Protein AF-A0A925NX83-F1 (afdb_monomer)

Solvent-accessible surface area (backbone atoms only — not comparable to full-atom values): 4357 Å² total; per-residue (Å²): 114,69,75,59,53,51,50,65,77,43,61,92,68,78,47,64,64,62,55,25,51,78,68,75,45,46,51,35,42,74,69,65,33,86,82,72,84,53,76,53,51,67,80,55,70,82,52,74,71,69,55,64,74,55,48,76,71,33,85,87,61,76,71,48,74,93,103

Mean predicted aligned error: 5.61 Å

Nearest PDB structures (foldseek):
  3ckc-assembly1_A  TM=8.403E-01  e=1.122E-01  Bacteroides thetaiotaomicron VPI-5482
  3ck9-assembly1_A  TM=8.420E-01  e=1.288E-01  uncla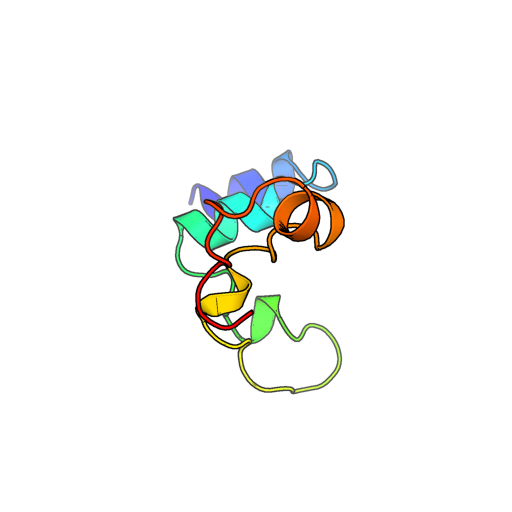ssified
  3ck7-assembly2_B  TM=8.052E-01  e=3.150E-01  Bacteroides thetaiotaomicron VPI-5482
  7kv1-assembly2_B  TM=7.574E-01  e=7.192E-01  Bacteroides uniformis ATCC 8492

Structure (mmCIF, N/CA/C/O backbone):
data_AF-A0A925NX83-F1
#
_entry.id   AF-A0A925NX83-F1
#
loop_
_atom_site.group_PDB
_atom_site.id
_atom_site.type_symbol
_atom_site.label_atom_id
_atom_site.label_alt_id
_atom_site.label_comp_id
_atom_site.label_asym_id
_atom_site.label_entity_id
_atom_site.label_seq_id
_atom_site.pdbx_PDB_ins_code
_atom_site.Cartn_x
_atom_site.Cartn_y
_atom_site.Cartn_z
_atom_site.occupancy
_atom_site.B_iso_or_equiv
_atom_site.auth_seq_id
_atom_site.auth_comp_id
_atom_site.auth_asym_id
_atom_site.auth_atom_id
_atom_site.pdbx_PDB_model_num
ATOM 1 N N . MET A 1 1 ? 5.851 -4.943 -23.261 1.00 73.62 1 MET A N 1
ATOM 2 C CA . MET A 1 1 ? 5.843 -3.576 -23.818 1.00 73.62 1 MET A CA 1
ATOM 3 C C . MET A 1 1 ? 5.231 -2.583 -22.834 1.00 73.62 1 MET A C 1
ATOM 5 O O . MET A 1 1 ? 5.987 -1.810 -22.275 1.00 73.62 1 MET A O 1
ATOM 9 N N . ILE A 1 2 ? 3.946 -2.681 -22.469 1.00 92.31 2 ILE A N 1
ATOM 10 C CA . ILE A 1 2 ? 3.269 -1.634 -21.669 1.00 92.31 2 ILE A CA 1
ATOM 11 C C . ILE A 1 2 ? 3.830 -1.367 -20.256 1.00 92.31 2 ILE A C 1
ATOM 13 O O . ILE A 1 2 ? 3.973 -0.217 -19.853 1.00 92.31 2 ILE A O 1
ATOM 17 N N . LEU A 1 3 ? 4.195 -2.407 -19.496 1.00 91.50 3 LEU A N 1
ATOM 18 C CA . LEU A 1 3 ? 4.679 -2.241 -18.115 1.00 91.50 3 LEU A CA 1
ATOM 19 C C . LEU A 1 3 ? 6.023 -1.496 -18.030 1.00 91.50 3 LEU A C 1
ATOM 21 O O . LEU A 1 3 ? 6.323 -0.888 -17.004 1.00 91.50 3 LEU A O 1
ATOM 25 N N . ARG A 1 4 ? 6.847 -1.589 -19.079 1.00 93.38 4 ARG A N 1
ATOM 26 C CA . ARG A 1 4 ? 8.153 -0.925 -19.140 1.00 93.38 4 ARG A CA 1
ATOM 27 C C . ARG A 1 4 ? 7.990 0.547 -19.507 1.00 93.38 4 ARG A C 1
ATOM 29 O O . ARG A 1 4 ? 8.569 1.374 -18.821 1.00 93.38 4 ARG A O 1
ATOM 36 N N . GLU A 1 5 ? 7.144 0.866 -20.482 1.00 95.88 5 GLU A N 1
ATOM 37 C CA . GLU A 1 5 ? 6.841 2.261 -20.838 1.00 95.88 5 GLU A CA 1
ATOM 38 C C . GLU A 1 5 ? 6.269 3.029 -19.644 1.00 95.88 5 GLU A C 1
ATOM 40 O O . GLU A 1 5 ? 6.772 4.083 -19.276 1.00 95.88 5 GLU A O 1
ATOM 45 N N . ARG A 1 6 ? 5.304 2.434 -18.932 1.00 95.81 6 ARG A N 1
ATOM 46 C CA . ARG A 1 6 ? 4.721 3.046 -17.728 1.00 95.81 6 ARG A CA 1
ATOM 47 C C . ARG A 1 6 ? 5.713 3.224 -16.582 1.00 95.81 6 ARG A C 1
ATOM 49 O O . ARG A 1 6 ? 5.502 4.096 -15.747 1.00 95.81 6 ARG A O 1
ATOM 56 N N . LEU A 1 7 ? 6.755 2.389 -16.509 1.00 92.19 7 LEU A N 1
ATOM 57 C CA . LEU A 1 7 ? 7.817 2.583 -15.525 1.00 92.19 7 LEU A CA 1
ATOM 58 C C . LEU A 1 7 ? 8.566 3.880 -15.810 1.00 92.19 7 LEU A C 1
ATOM 60 O O . LEU A 1 7 ? 8.789 4.615 -14.865 1.00 92.19 7 LEU A O 1
ATOM 64 N N . PHE A 1 8 ? 8.939 4.137 -17.064 1.00 94.31 8 PHE A N 1
ATOM 65 C CA . PHE A 1 8 ? 9.669 5.348 -17.430 1.00 94.31 8 PHE A CA 1
ATOM 66 C C . PHE A 1 8 ? 8.780 6.587 -17.330 1.00 94.31 8 PHE A C 1
ATOM 68 O O . PHE A 1 8 ? 9.132 7.508 -16.598 1.00 94.31 8 PHE A O 1
ATOM 75 N N . GLU A 1 9 ? 7.612 6.555 -17.974 1.00 97.12 9 GLU A N 1
ATOM 76 C CA . GLU A 1 9 ? 6.702 7.701 -18.083 1.00 97.12 9 GLU A CA 1
ATOM 77 C C . GLU A 1 9 ? 6.197 8.194 -16.719 1.00 97.12 9 GLU A C 1
ATOM 79 O O . GLU A 1 9 ? 6.148 9.389 -16.474 1.00 97.12 9 GLU A O 1
ATOM 84 N N . LEU A 1 10 ? 5.854 7.276 -15.806 1.00 96.31 10 LEU A N 1
ATOM 85 C CA . LEU A 1 10 ? 5.180 7.597 -14.536 1.00 96.31 10 LEU A CA 1
ATOM 86 C C . LEU A 1 10 ? 6.116 7.417 -13.332 1.00 96.31 10 LEU A C 1
ATOM 88 O O . LEU A 1 10 ? 5.688 7.041 -12.228 1.00 96.31 10 LEU A O 1
ATOM 92 N N . THR A 1 11 ? 7.420 7.616 -13.549 1.00 94.12 11 THR A N 1
ATOM 93 C CA . THR A 1 11 ? 8.421 7.548 -12.479 1.00 94.12 11 THR A CA 1
ATOM 94 C C . THR A 1 11 ? 8.113 8.614 -11.428 1.00 94.12 11 THR A C 1
ATOM 96 O O . THR A 1 11 ? 7.940 9.781 -11.746 1.00 94.12 11 THR A O 1
ATOM 99 N N . GLY A 1 12 ? 8.058 8.222 -10.153 1.00 93.44 12 GLY A N 1
ATOM 100 C CA . GLY A 1 12 ? 7.769 9.147 -9.048 1.00 93.44 12 GLY A CA 1
ATOM 101 C C . GLY A 1 12 ? 6.279 9.402 -8.785 1.00 93.44 12 GLY A C 1
ATOM 102 O O . GLY A 1 12 ? 5.939 9.944 -7.742 1.00 93.44 12 GLY A O 1
ATOM 103 N N . GLU A 1 13 ? 5.372 8.914 -9.633 1.00 96.75 13 GLU A N 1
ATOM 104 C CA . GLU A 1 13 ? 3.924 9.172 -9.511 1.00 96.75 13 GLU A CA 1
ATOM 105 C C . GLU A 1 13 ? 3.139 8.066 -8.780 1.00 96.75 13 GLU A C 1
ATOM 107 O O . GLU A 1 13 ? 1.928 7.895 -8.951 1.00 96.75 13 GLU A O 1
ATOM 112 N N . ALA A 1 14 ? 3.830 7.240 -7.994 1.00 94.19 14 ALA A N 1
ATOM 113 C CA . ALA A 1 14 ? 3.232 6.154 -7.209 1.00 94.19 14 ALA A CA 1
ATOM 114 C C . ALA A 1 14 ? 2.410 5.110 -8.013 1.00 94.19 14 ALA A C 1
ATOM 116 O O . ALA A 1 14 ? 1.632 4.344 -7.441 1.00 94.19 14 ALA A O 1
ATOM 117 N N . LYS A 1 15 ? 2.608 4.991 -9.334 1.00 95.19 15 LYS A N 1
ATOM 118 C CA . LYS A 1 15 ? 1.897 3.997 -10.173 1.00 95.19 15 LYS A CA 1
ATOM 119 C C . LYS A 1 15 ? 2.505 2.600 -10.134 1.00 95.19 15 LYS A C 1
ATOM 121 O O . LYS A 1 15 ? 1.825 1.606 -10.399 1.00 95.19 15 LYS A O 1
ATOM 126 N N . ARG A 1 16 ? 3.775 2.505 -9.737 1.00 92.06 16 ARG A N 1
ATOM 127 C CA . ARG A 1 16 ? 4.562 1.275 -9.850 1.00 92.06 16 ARG A CA 1
ATOM 128 C C . ARG A 1 16 ? 3.956 0.087 -9.102 1.00 92.06 16 ARG A C 1
ATOM 130 O O . ARG A 1 16 ? 3.909 -1.003 -9.666 1.00 92.06 16 ARG A O 1
ATOM 137 N N . ARG A 1 17 ? 3.468 0.281 -7.869 1.00 91.25 17 ARG A N 1
ATOM 138 C CA . ARG A 1 17 ? 2.868 -0.802 -7.064 1.00 91.25 17 ARG A CA 1
ATOM 139 C C . ARG A 1 17 ? 1.662 -1.416 -7.770 1.00 91.25 17 ARG A C 1
ATOM 141 O O . ARG A 1 17 ? 1.613 -2.628 -7.949 1.00 91.25 17 ARG A O 1
ATOM 148 N N . GLN A 1 18 ? 0.713 -0.583 -8.187 1.00 93.81 18 GLN A N 1
ATOM 149 C CA . GLN A 1 18 ? -0.524 -1.052 -8.811 1.00 93.81 18 GLN A CA 1
ATOM 150 C C . GLN A 1 18 ? -0.243 -1.780 -10.129 1.00 93.81 18 GLN A C 1
ATOM 152 O O . GLN A 1 18 ? -0.802 -2.845 -10.381 1.00 93.81 18 GLN A O 1
ATOM 157 N N . ASP A 1 19 ? 0.666 -1.244 -10.944 1.00 94.81 19 ASP A N 1
ATOM 158 C CA . ASP A 1 19 ? 1.031 -1.860 -12.218 1.00 94.81 19 ASP A CA 1
ATOM 159 C C . ASP A 1 19 ? 1.706 -3.219 -12.015 1.00 94.81 19 ASP A C 1
ATOM 161 O O . ASP A 1 19 ? 1.379 -4.178 -12.713 1.00 94.81 19 ASP A O 1
ATOM 165 N N . LEU A 1 20 ? 2.589 -3.339 -11.022 1.00 92.88 20 LEU A N 1
ATOM 166 C CA . LEU A 1 20 ? 3.204 -4.614 -10.666 1.00 92.88 20 LEU A CA 1
ATOM 167 C C . LEU A 1 20 ? 2.189 -5.641 -10.150 1.00 92.88 20 LEU A C 1
ATOM 169 O O . LEU A 1 20 ? 2.311 -6.812 -10.503 1.00 92.88 20 LEU A O 1
ATOM 173 N N . ILE A 1 21 ? 1.195 -5.227 -9.355 1.00 92.31 21 ILE A N 1
ATOM 174 C CA . ILE A 1 21 ? 0.139 -6.122 -8.852 1.00 92.31 21 ILE A CA 1
ATOM 175 C C . ILE A 1 21 ? -0.694 -6.662 -10.019 1.00 92.31 21 ILE A C 1
ATOM 177 O O . ILE A 1 21 ? -0.835 -7.875 -10.147 1.00 92.31 21 ILE A O 1
ATOM 181 N N . ARG A 1 22 ? -1.165 -5.789 -10.923 1.00 93.50 22 ARG A N 1
ATOM 182 C CA . ARG A 1 22 ? -1.972 -6.197 -12.093 1.00 93.50 22 ARG A CA 1
ATOM 183 C C . ARG A 1 22 ? -1.234 -7.155 -13.028 1.00 93.50 22 ARG A C 1
ATOM 185 O O . ARG A 1 22 ? -1.861 -7.986 -13.668 1.00 93.50 22 ARG A O 1
ATOM 192 N N . HIS A 1 23 ? 0.091 -7.047 -13.099 1.00 92.31 23 HIS A N 1
ATOM 193 C CA . HIS A 1 23 ? 0.922 -7.925 -13.924 1.00 92.31 23 HIS A CA 1
ATOM 194 C C . HIS A 1 23 ? 1.490 -9.129 -13.153 1.00 92.31 23 HIS A C 1
ATOM 196 O O . HIS A 1 23 ? 2.355 -9.820 -13.690 1.00 92.31 23 HIS A O 1
ATOM 202 N N . GLY A 1 24 ? 1.074 -9.363 -11.901 1.00 89.94 24 GLY A N 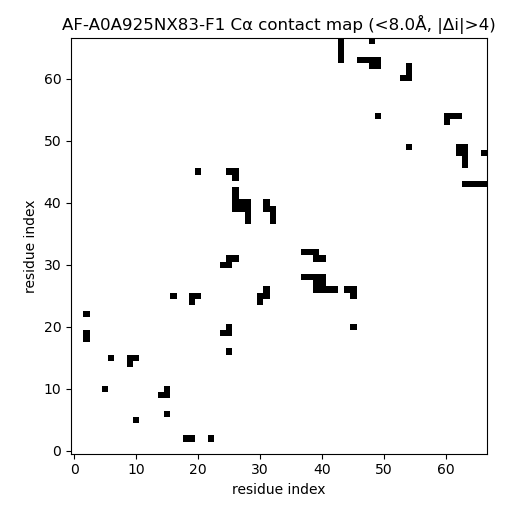1
ATOM 203 C CA . GLY A 1 24 ? 1.542 -10.494 -11.091 1.00 89.94 24 GLY A CA 1
ATOM 204 C C . GLY A 1 24 ? 3.039 -10.456 -10.761 1.00 89.94 24 GLY A C 1
ATOM 205 O O . GLY A 1 24 ? 3.653 -11.493 -10.544 1.00 89.94 24 GLY A O 1
ATOM 206 N N . LYS A 1 25 ? 3.658 -9.270 -10.765 1.00 88.56 25 LYS A N 1
ATOM 207 C CA . LYS A 1 25 ? 5.105 -9.077 -10.556 1.00 88.56 25 LYS A CA 1
ATOM 208 C C . LYS A 1 25 ? 5.453 -8.406 -9.229 1.00 88.56 25 LYS A C 1
ATOM 210 O O . LYS A 1 25 ? 6.628 -8.174 -8.980 1.00 88.56 25 LYS A O 1
ATOM 215 N N . TYR A 1 26 ? 4.468 -8.063 -8.398 1.00 87.88 26 TYR A N 1
ATOM 216 C CA . TYR A 1 26 ? 4.686 -7.283 -7.174 1.00 87.88 26 TYR A CA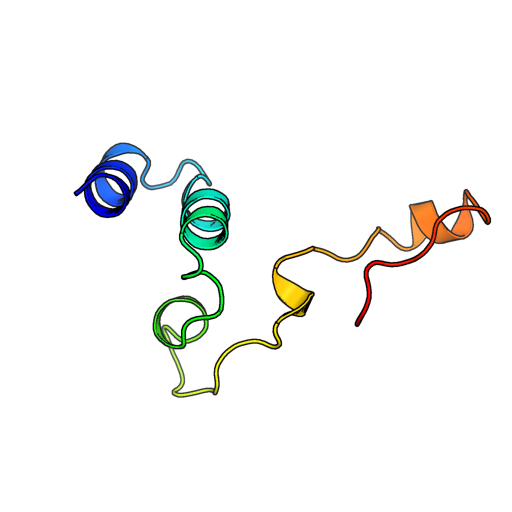 1
ATOM 217 C C . TYR A 1 26 ? 5.504 -8.022 -6.106 1.00 87.88 26 TYR A C 1
ATOM 219 O O . TYR A 1 26 ? 6.425 -7.437 -5.541 1.00 87.88 26 TYR A O 1
ATOM 227 N N . ASN A 1 27 ? 5.238 -9.312 -5.895 1.00 84.19 27 ASN A N 1
ATOM 228 C CA . ASN A 1 27 ? 5.939 -10.123 -4.893 1.00 84.19 27 ASN A CA 1
ATOM 229 C C . ASN A 1 27 ? 7.246 -10.744 -5.410 1.00 84.19 27 ASN A C 1
ATOM 231 O O . ASN A 1 27 ? 7.860 -11.545 -4.711 1.00 84.19 27 ASN A O 1
ATOM 235 N N . ASN A 1 28 ? 7.678 -10.408 -6.628 1.00 79.50 28 ASN A N 1
ATOM 236 C CA . ASN A 1 28 ? 8.894 -10.980 -7.190 1.00 79.50 28 ASN A CA 1
ATOM 237 C C . ASN A 1 28 ? 10.122 -10.521 -6.403 1.00 79.50 28 ASN A C 1
ATOM 239 O O . ASN A 1 28 ? 10.201 -9.386 -5.940 1.00 79.50 28 AS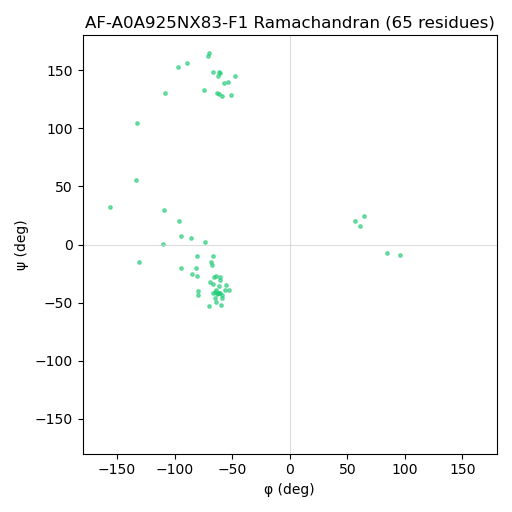N A O 1
ATOM 243 N N . GLN A 1 29 ? 11.134 -11.384 -6.342 1.00 64.88 29 GLN A N 1
ATOM 244 C CA . GLN A 1 29 ? 12.359 -11.120 -5.590 1.00 64.88 29 GLN A CA 1
ATOM 245 C C . GLN A 1 29 ? 13.005 -9.770 -5.953 1.00 64.88 29 GLN A C 1
ATOM 247 O O . GLN A 1 29 ? 13.441 -9.042 -5.073 1.00 64.88 29 GLN A O 1
ATOM 252 N N . TRP A 1 30 ? 13.001 -9.382 -7.232 1.00 66.19 30 TRP A N 1
ATOM 253 C CA . TRP A 1 30 ? 13.571 -8.105 -7.683 1.00 66.19 30 TRP A CA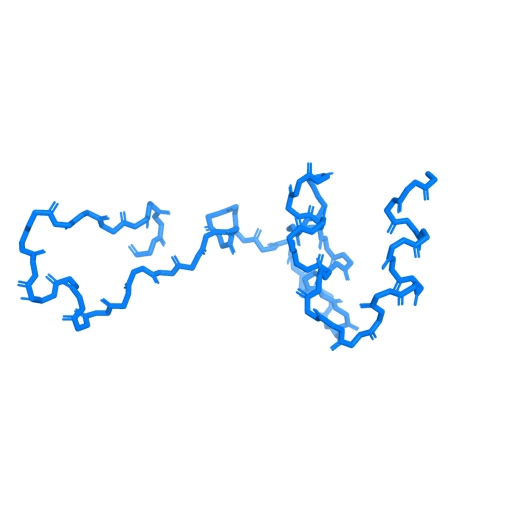 1
ATOM 254 C C . TRP A 1 30 ? 12.808 -6.868 -7.179 1.00 66.19 30 TRP A C 1
ATOM 256 O O . TRP A 1 30 ? 13.404 -5.824 -6.930 1.00 66.19 30 TRP A O 1
ATOM 266 N N . THR A 1 31 ? 11.482 -6.956 -7.045 1.00 64.00 31 THR A N 1
ATOM 267 C CA . THR A 1 31 ? 10.634 -5.833 -6.612 1.00 64.00 31 THR A CA 1
ATOM 268 C C . THR A 1 31 ? 10.556 -5.716 -5.097 1.00 64.00 31 THR A C 1
ATOM 270 O O . THR A 1 31 ? 10.347 -4.616 -4.594 1.00 64.00 31 THR A O 1
ATOM 273 N N . THR A 1 32 ? 10.756 -6.819 -4.373 1.00 59.16 32 THR A N 1
ATOM 274 C CA . THR A 1 32 ? 10.747 -6.845 -2.905 1.00 59.16 32 THR A CA 1
ATOM 275 C C . THR A 1 32 ? 12.145 -6.704 -2.295 1.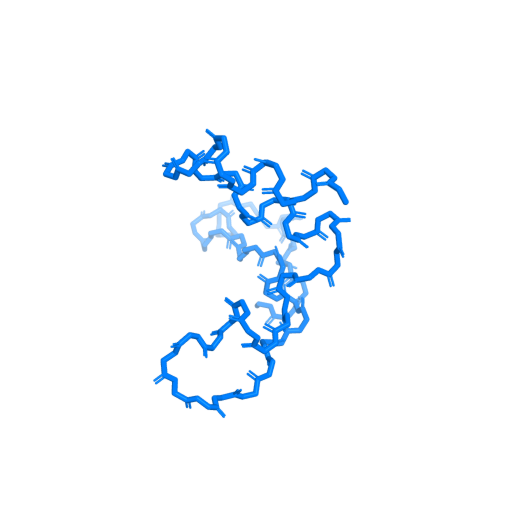00 59.16 32 THR A C 1
ATOM 277 O O . THR A 1 32 ? 12.242 -6.313 -1.136 1.00 59.16 32 THR A O 1
ATOM 280 N N . ASN A 1 33 ? 13.224 -6.983 -3.047 1.00 63.00 33 ASN A N 1
ATOM 281 C CA . ASN A 1 33 ? 14.583 -7.128 -2.501 1.00 63.00 33 ASN A CA 1
ATOM 282 C C . ASN A 1 33 ? 15.669 -6.377 -3.273 1.00 63.00 33 ASN A C 1
ATOM 284 O O . ASN A 1 33 ? 16.693 -6.955 -3.628 1.00 63.00 33 ASN A O 1
ATOM 288 N N . MET A 1 34 ? 15.506 -5.068 -3.460 1.00 53.41 34 MET A N 1
ATOM 289 C CA . MET A 1 34 ? 16.540 -4.262 -4.123 1.00 53.41 34 MET A CA 1
ATOM 290 C C . MET A 1 34 ? 17.859 -4.128 -3.336 1.00 53.41 34 MET A C 1
ATOM 292 O O . MET A 1 34 ? 18.823 -3.639 -3.909 1.00 53.41 34 MET A O 1
ATOM 296 N N . LEU A 1 35 ? 17.942 -4.553 -2.065 1.00 52.97 35 LEU A N 1
ATOM 297 C CA . LEU A 1 35 ? 19.121 -4.260 -1.234 1.00 52.97 35 LEU A CA 1
ATOM 298 C C . LEU A 1 35 ? 19.771 -5.421 -0.466 1.00 52.97 35 LEU A C 1
ATOM 300 O O . LEU A 1 35 ? 20.889 -5.210 -0.031 1.00 52.97 35 LEU A O 1
ATOM 304 N N . ASN A 1 36 ? 19.171 -6.611 -0.270 1.00 56.16 36 ASN A N 1
ATOM 305 C CA . ASN A 1 36 ? 19.750 -7.592 0.685 1.00 56.16 36 ASN A CA 1
ATOM 306 C C . ASN A 1 36 ? 19.394 -9.086 0.474 1.00 56.16 36 ASN A C 1
ATOM 308 O O . ASN A 1 36 ? 19.263 -9.823 1.447 1.00 56.16 36 ASN A O 1
ATOM 312 N N . GLY A 1 37 ? 19.194 -9.567 -0.760 1.00 54.59 37 GLY A N 1
ATOM 313 C CA . GLY A 1 37 ? 19.127 -11.022 -1.031 1.00 54.59 37 GLY A CA 1
ATOM 314 C C . GLY A 1 37 ? 18.009 -11.811 -0.324 1.00 54.59 37 GLY A C 1
ATOM 315 O O . GLY A 1 37 ? 18.065 -13.036 -0.263 1.00 54.59 37 GLY A O 1
ATOM 316 N N . LYS A 1 38 ? 16.991 -11.137 0.221 1.00 60.03 38 LYS A N 1
ATOM 317 C CA . LYS A 1 38 ? 15.883 -11.790 0.928 1.00 60.03 38 LYS A CA 1
ATOM 318 C C . LYS A 1 38 ? 14.977 -12.560 -0.051 1.00 60.03 38 LYS A C 1
ATOM 320 O O . LYS A 1 38 ? 15.055 -12.399 -1.273 1.00 60.03 38 LYS A O 1
ATOM 325 N N . LEU A 1 39 ? 14.141 -13.438 0.497 1.00 65.62 39 LEU A N 1
ATOM 326 C CA . LEU A 1 39 ? 13.149 -14.230 -0.238 1.00 65.62 39 LEU A CA 1
ATOM 327 C C . LEU A 1 39 ? 11.991 -13.343 -0.748 1.00 65.62 39 LEU A C 1
ATOM 329 O O . LEU A 1 39 ? 11.847 -12.207 -0.281 1.00 65.62 39 LEU A O 1
ATOM 333 N N . PRO A 1 40 ? 11.190 -13.811 -1.725 1.00 69.56 40 PRO A N 1
ATOM 334 C CA . PRO A 1 40 ? 9.939 -13.162 -2.118 1.00 69.56 40 PRO A CA 1
ATOM 335 C C . PRO A 1 40 ? 9.072 -12.804 -0.905 1.00 69.56 40 PRO A C 1
ATOM 337 O O . PRO A 1 40 ? 9.039 -13.539 0.078 1.00 69.56 40 PRO A O 1
ATOM 340 N N . SER A 1 41 ? 8.366 -11.676 -0.981 1.00 75.50 41 SER A N 1
ATOM 341 C CA . SER A 1 41 ? 7.371 -11.310 0.034 1.00 75.50 41 SER A CA 1
ATOM 342 C C . SER A 1 41 ? 6.258 -12.353 0.106 1.00 75.50 41 SER A C 1
ATOM 344 O O . SER A 1 41 ? 5.838 -12.874 -0.930 1.00 75.50 41 SER A O 1
ATOM 346 N N . ASP A 1 42 ? 5.703 -12.554 1.304 1.00 84.00 42 ASP A N 1
ATOM 347 C CA . ASP A 1 42 ? 4.504 -13.367 1.487 1.00 84.00 42 ASP A CA 1
ATOM 348 C C . ASP A 1 42 ? 3.366 -12.884 0.562 1.00 84.00 42 ASP A C 1
ATOM 350 O O . ASP A 1 42 ? 3.179 -11.664 0.414 1.00 84.00 42 ASP A O 1
ATOM 354 N N . PRO A 1 43 ? 2.582 -13.801 -0.043 1.00 86.62 43 PRO A N 1
ATOM 355 C CA . PRO A 1 43 ? 1.573 -13.456 -1.043 1.00 86.62 43 PRO A CA 1
ATOM 356 C C . PRO A 1 43 ? 0.542 -12.420 -0.587 1.00 86.62 43 PRO A C 1
ATOM 358 O O . PRO A 1 43 ? 0.130 -11.572 -1.380 1.00 86.62 43 PRO A O 1
ATOM 361 N N . TYR A 1 44 ? 0.162 -12.452 0.692 1.00 89.62 44 TYR A N 1
ATOM 362 C CA . TYR A 1 44 ? -0.895 -11.608 1.248 1.00 89.62 44 TYR A CA 1
ATOM 363 C C . TYR A 1 44 ? -0.544 -10.109 1.293 1.00 89.62 44 TYR A C 1
ATOM 365 O O . TYR A 1 44 ? -1.442 -9.267 1.311 1.00 89.62 44 TYR A O 1
ATOM 373 N N . ARG A 1 45 ? 0.743 -9.739 1.188 1.00 88.31 45 ARG A N 1
ATOM 374 C CA . ARG A 1 45 ? 1.202 -8.330 1.229 1.00 88.31 45 ARG A CA 1
ATOM 375 C C . ARG A 1 45 ? 0.905 -7.516 -0.040 1.00 88.31 45 ARG A C 1
ATOM 377 O O . ARG A 1 45 ? 1.265 -6.335 -0.149 1.00 88.31 45 ARG A O 1
ATOM 384 N N . ILE A 1 46 ? 0.229 -8.137 -1.009 1.00 91.69 46 ILE A N 1
ATOM 385 C CA . ILE A 1 46 ? -0.416 -7.453 -2.139 1.00 91.69 46 ILE A CA 1
ATOM 386 C C . ILE A 1 46 ? -1.492 -6.484 -1.639 1.00 91.69 46 ILE A C 1
ATOM 388 O O . ILE A 1 46 ? -1.646 -5.398 -2.208 1.00 91.69 46 ILE A O 1
ATOM 392 N N . LEU A 1 47 ? -2.194 -6.844 -0.565 1.00 92.56 47 LEU A N 1
ATOM 393 C CA . LEU A 1 47 ? -3.117 -5.963 0.140 1.00 92.56 47 LEU A CA 1
ATOM 394 C C . LEU A 1 47 ? -2.407 -5.337 1.339 1.00 92.56 47 LEU A C 1
ATOM 396 O O . LEU A 1 47 ? -1.427 -5.873 1.838 1.00 92.56 47 LEU A O 1
ATOM 400 N N . MET A 1 48 ? -2.852 -4.154 1.747 1.00 93.44 48 MET A N 1
ATOM 401 C CA . MET A 1 48 ? -2.427 -3.549 3.012 1.00 93.44 48 MET A CA 1
ATOM 402 C C . MET A 1 48 ? -3.374 -4.013 4.123 1.00 93.44 48 MET A C 1
ATOM 404 O O . MET A 1 48 ? -4.513 -4.362 3.808 1.00 93.44 48 MET A O 1
ATOM 408 N N . PRO A 1 49 ? -2.956 -4.008 5.399 1.00 96.62 49 PRO A N 1
ATOM 409 C CA . PRO A 1 49 ? -3.888 -4.263 6.486 1.00 96.62 49 PRO A CA 1
ATOM 410 C C . PRO A 1 49 ? -4.963 -3.175 6.515 1.00 96.62 49 PRO A C 1
ATOM 412 O O . PRO A 1 49 ? -4.690 -2.000 6.242 1.00 96.62 49 PRO A O 1
ATOM 415 N N . ILE A 1 50 ? -6.178 -3.564 6.881 1.00 96.94 50 ILE A N 1
ATOM 416 C CA . ILE A 1 50 ? -7.200 -2.613 7.307 1.00 96.94 50 ILE A CA 1
ATOM 417 C C . ILE A 1 50 ? -6.678 -1.939 8.588 1.00 96.94 50 ILE A C 1
ATOM 419 O O . ILE A 1 50 ? -6.220 -2.654 9.485 1.00 96.94 50 ILE A O 1
ATOM 423 N N . PRO A 1 51 ? -6.694 -0.594 8.689 1.00 97.50 51 PRO A N 1
ATOM 424 C CA . PRO A 1 51 ? -6.186 0.101 9.867 1.00 97.50 51 PRO A CA 1
ATOM 425 C C . PRO A 1 51 ? -6.894 -0.345 11.150 1.00 97.50 51 PRO A C 1
ATOM 427 O O . PRO A 1 51 ? -8.119 -0.459 11.165 1.00 97.50 51 PRO A O 1
ATOM 430 N N . GLN A 1 52 ? -6.138 -0.519 12.239 1.00 96.50 52 GLN A N 1
ATOM 431 C CA . GLN A 1 52 ? -6.688 -0.994 13.516 1.00 96.50 52 GLN A CA 1
ATOM 432 C C . GLN A 1 52 ? -7.826 -0.104 14.025 1.00 96.50 52 GLN A C 1
ATOM 434 O O . GLN A 1 52 ? -8.856 -0.605 14.446 1.00 96.50 52 GLN A O 1
ATOM 439 N N . THR A 1 53 ? -7.702 1.216 13.868 1.00 98.12 53 THR A N 1
ATOM 440 C CA . THR A 1 53 ? -8.757 2.161 14.260 1.00 98.12 53 THR A CA 1
ATOM 441 C C . THR A 1 53 ? -10.074 1.944 13.516 1.00 98.12 53 THR A C 1
ATOM 443 O O . THR A 1 53 ? -11.126 2.268 14.052 1.00 98.12 53 THR A O 1
ATOM 446 N N . GLN A 1 54 ? -10.038 1.408 12.291 1.00 97.81 54 GLN A N 1
ATOM 447 C CA . GLN A 1 54 ? -11.245 1.047 11.544 1.00 97.81 54 GLN A CA 1
ATOM 448 C C . GLN A 1 54 ? -11.813 -0.290 12.027 1.00 97.81 54 GLN A C 1
ATOM 450 O O . GLN A 1 54 ? -13.025 -0.397 12.178 1.00 97.81 54 GLN A O 1
ATOM 455 N N . MET A 1 55 ? -10.948 -1.269 12.318 1.00 97.69 55 MET A N 1
ATOM 456 C CA . MET A 1 55 ? -11.350 -2.559 12.896 1.00 97.69 55 MET A CA 1
ATOM 457 C C . MET A 1 55 ? -12.024 -2.387 14.264 1.00 97.69 55 MET A C 1
ATOM 459 O O . MET A 1 55 ? -13.046 -3.009 14.527 1.00 97.69 55 MET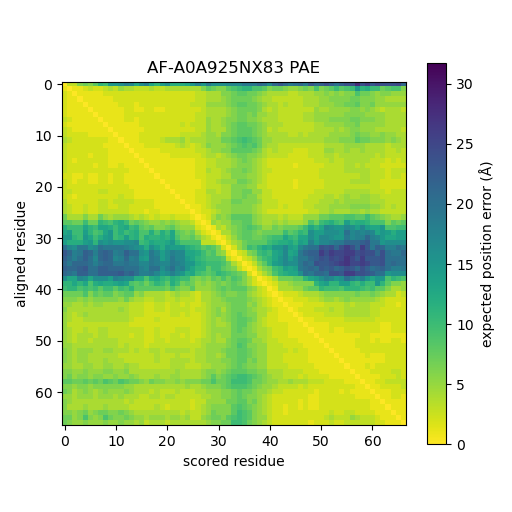 A O 1
ATOM 463 N N . ASP A 1 56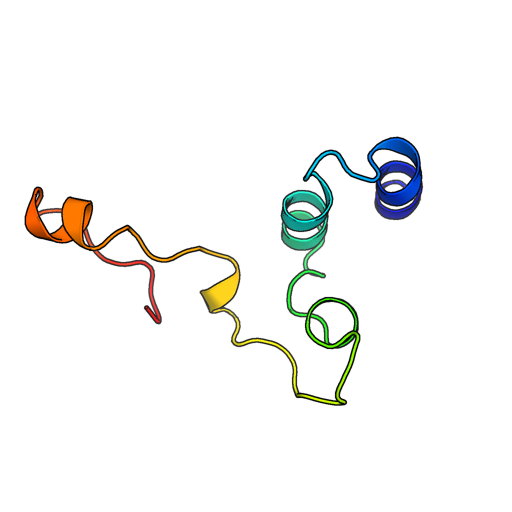 ? -11.492 -1.502 15.109 1.00 97.38 56 ASP A N 1
ATOM 464 C CA . ASP A 1 56 ? -12.058 -1.212 16.430 1.00 97.38 56 ASP A CA 1
ATOM 465 C C . ASP A 1 56 ? -13.398 -0.460 16.328 1.00 97.3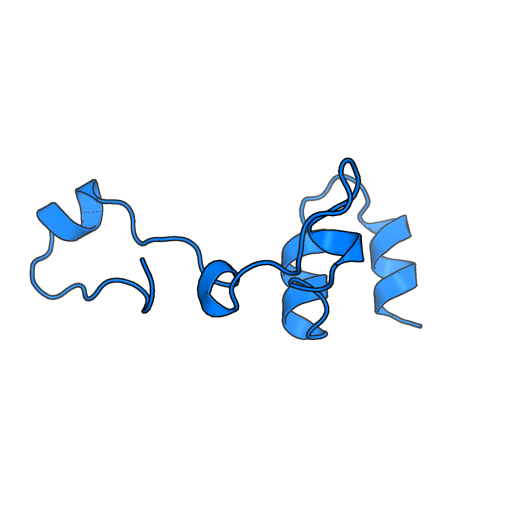8 56 ASP A C 1
ATOM 467 O O . ASP A 1 56 ? -14.272 -0.618 17.178 1.00 97.38 56 ASP A O 1
ATOM 471 N N . ALA A 1 57 ? -13.563 0.374 15.293 1.00 98.00 57 ALA A N 1
ATOM 472 C CA . ALA A 1 57 ? -14.757 1.192 15.094 1.00 98.00 57 ALA A CA 1
ATOM 473 C C . ALA A 1 57 ? -15.931 0.427 14.466 1.00 98.00 57 ALA A C 1
ATOM 475 O O . ALA A 1 57 ? -17.081 0.818 14.667 1.00 98.00 57 ALA A O 1
ATOM 476 N N . ASN A 1 58 ? -15.664 -0.625 13.688 1.00 97.69 58 ASN A N 1
ATOM 477 C CA . ASN A 1 58 ? -16.696 -1.405 13.017 1.00 97.69 58 ASN A CA 1
ATOM 478 C C . ASN A 1 58 ? -16.466 -2.917 13.208 1.00 97.69 58 ASN A C 1
ATOM 480 O O . ASN A 1 58 ? -15.618 -3.486 12.515 1.00 97.69 58 ASN A O 1
ATOM 484 N N . PRO A 1 59 ? -17.256 -3.583 14.074 1.00 95.69 59 PRO A N 1
ATOM 485 C CA . PRO A 1 59 ? -17.104 -5.010 14.353 1.00 95.69 59 PRO A CA 1
ATOM 486 C C . PRO A 1 59 ? -17.465 -5.920 13.167 1.00 95.69 59 PRO A C 1
ATOM 488 O O . PRO A 1 59 ? -17.094 -7.090 13.184 1.00 95.69 59 PRO A O 1
ATOM 491 N N . ASP A 1 60 ? -18.149 -5.407 12.136 1.00 97.75 60 ASP A N 1
ATOM 492 C CA . ASP A 1 60 ? -18.475 -6.176 10.927 1.00 97.75 60 ASP A CA 1
ATOM 493 C C . ASP A 1 60 ? -17.295 -6.252 9.937 1.00 97.75 60 ASP A C 1
ATOM 495 O O . ASP A 1 60 ? -17.347 -6.999 8.954 1.00 97.75 60 ASP A O 1
ATOM 499 N N . LEU A 1 61 ? -16.221 -5.479 10.155 1.00 97.19 61 LEU A N 1
ATOM 500 C CA . LEU A 1 61 ? -15.025 -5.557 9.319 1.00 97.19 61 LEU A CA 1
ATOM 501 C C . LEU A 1 61 ? -14.222 -6.821 9.627 1.00 97.19 61 LEU A C 1
ATOM 503 O O . LEU A 1 61 ? -13.897 -7.129 10.770 1.00 97.19 61 LEU A O 1
ATOM 507 N N . VAL A 1 62 ? -13.823 -7.515 8.563 1.00 97.19 62 VAL A N 1
ATOM 508 C CA . VAL A 1 62 ? -12.920 -8.666 8.622 1.00 97.19 62 VAL A CA 1
ATOM 509 C C . VAL A 1 62 ? -11.575 -8.253 8.038 1.00 97.19 62 VAL A C 1
ATOM 511 O O . VAL A 1 62 ? -11.520 -7.690 6.944 1.00 97.19 62 VAL A O 1
ATOM 514 N N . GLN A 1 63 ? -10.488 -8.535 8.760 1.00 96.94 63 GLN A N 1
ATOM 515 C CA . GLN A 1 63 ? -9.133 -8.216 8.311 1.00 96.94 63 GLN A CA 1
ATOM 516 C C . GLN A 1 63 ? -8.786 -8.956 7.008 1.00 96.94 63 GLN A C 1
ATOM 518 O O . GLN A 1 63 ? -9.228 -10.081 6.762 1.00 96.94 63 GLN A O 1
ATOM 523 N N . ASN A 1 64 ? -7.950 -8.329 6.179 1.00 96.00 64 ASN A N 1
ATOM 524 C CA . ASN A 1 64 ? -7.380 -8.976 5.003 1.00 96.00 64 ASN A CA 1
ATOM 525 C C . ASN A 1 64 ? -6.579 -10.215 5.427 1.00 96.00 64 ASN A C 1
ATOM 527 O O . ASN A 1 64 ? -5.691 -10.121 6.270 1.00 96.00 64 ASN A O 1
ATOM 531 N N . ALA A 1 65 ? -6.872 -11.368 4.820 1.00 95.69 65 ALA A N 1
ATOM 532 C CA . ALA A 1 65 ? -6.268 -12.643 5.201 1.00 95.69 65 ALA A CA 1
ATOM 533 C C . ALA A 1 65 ? -4.730 -12.567 5.274 1.00 95.69 65 ALA A C 1
ATOM 535 O O . ALA A 1 65 ? -4.084 -12.148 4.314 1.00 95.69 65 ALA A O 1
ATOM 536 N N . GLY A 1 66 ? -4.156 -13.005 6.396 1.00 92.62 66 GLY A N 1
ATOM 537 C CA . GLY A 1 66 ? -2.710 -12.997 6.655 1.00 92.62 66 GLY A CA 1
ATOM 538 C C . GLY A 1 66 ? -2.192 -11.785 7.440 1.00 92.62 66 GLY A C 1
ATOM 539 O O . GLY A 1 66 ? -1.030 -11.807 7.849 1.00 92.62 66 GLY A O 1
ATOM 540 N N . TYR A 1 67 ? -3.028 -10.765 7.662 1.00 91.31 67 TYR A N 1
ATOM 541 C CA . TYR A 1 67 ? -2.772 -9.660 8.593 1.00 91.31 67 TYR A CA 1
ATOM 542 C C . TYR A 1 67 ? -3.457 -9.856 9.942 1.00 91.31 67 TYR A C 1
ATOM 544 O O . TYR A 1 67 ? -4.473 -10.585 9.990 1.00 91.31 67 TYR A O 1
#

Radius of gyration: 15.2 Å; Cα contacts (8 Å, |Δi|>4): 51; chains: 1; bounding box: 38×23×40 Å

Secondary structure (DSSP, 8-state):
-HHHHHHHHTTTTT-HHHHHHHTT-TTSHHHH-SSS-PPPPPGGGGSPPPPHHHHHH-TT--PPTT-

Foldseek 3Di:
DVLVVCCVVCPPVPCNLVSCVVVVNCQPCVNVPVDDPDHGDDPQVNDDWDDVVVCVVDVPDDTRPPD

Sequence (67 aa):
MILRERLFELTGEAKRRQDLIRHGKYNNQWTTNMLNGKLPSDPYRILMPIPQTQMDANPDLVQNAGY

pLDDT: mean 87.09, std 13.37, range [52.97, 98.12]